Protein AF-A0A837DWK2-F1 (afdb_monomer)

Radius of gyration: 14.88 Å; Cα contacts (8 Å, |Δi|>4): 137; chains: 1; bounding box: 36×32×43 Å

Foldseek 3Di:
DFDPDDDDDQVRLVVQQVVQVVVVVQLVVQCVVVVQDKAWDDQQNCCCVPVVGHDSRDRHTDMDGDPVSVVVSQVVQCPRPDPQWHKDAVVPWVLDPDHDIDIGGNVDFDADGPSVPGPGDGD

Mean predicted aligned error: 3.61 Å

pLDDT: mean 93.5, std 7.18, range [48.97, 98.38]

Secondary structure (DSSP, 8-state):
-PPP-----HHHHHHHHHHHHHHHHHHHHHHHHTT--EEE-HHHHHHHHHTSS--TT-----EEE-HHHHHHHHHHHHHHSPTTEEEE-TTT-TT---SS-EEEETT-----TT-TTS-S---

Structure (mmCIF, N/CA/C/O backbone):
data_AF-A0A837DWK2-F1
#
_entry.id   AF-A0A837DWK2-F1
#
loop_
_atom_site.group_PDB
_atom_site.id
_atom_site.type_symbol
_atom_site.label_atom_id
_atom_site.label_alt_id
_atom_site.label_comp_id
_atom_site.label_asym_id
_atom_site.label_entity_id
_atom_site.label_seq_id
_atom_site.pdbx_PDB_ins_code
_atom_site.Cartn_x
_atom_site.Cartn_y
_atom_site.Cartn_z
_atom_site.occupancy
_atom_site.B_iso_or_equiv
_atom_site.auth_seq_id
_atom_site.auth_comp_id
_atom_site.auth_asym_id
_atom_site.auth_atom_id
_atom_site.pdbx_PDB_model_num
ATOM 1 N N . MET A 1 1 ? 3.387 11.454 -26.298 1.00 48.97 1 MET A N 1
ATOM 2 C CA . MET A 1 1 ? 4.580 10.586 -26.368 1.00 48.97 1 MET A CA 1
ATOM 3 C C . MET A 1 1 ? 4.318 9.424 -25.434 1.00 48.97 1 MET A C 1
ATOM 5 O O . MET A 1 1 ? 3.963 9.700 -24.299 1.00 48.97 1 MET A O 1
ATOM 9 N N . MET A 1 2 ? 4.369 8.177 -25.913 1.00 54.41 2 MET A N 1
ATOM 10 C CA . MET A 1 2 ? 4.315 7.016 -25.015 1.00 54.41 2 MET A CA 1
ATOM 11 C C . MET A 1 2 ? 5.577 7.032 -24.162 1.00 54.41 2 MET A C 1
ATOM 13 O O . MET A 1 2 ? 6.667 7.199 -24.701 1.00 54.41 2 MET A O 1
ATOM 17 N N . SER A 1 3 ? 5.417 6.903 -22.850 1.00 64.56 3 SER A N 1
ATOM 18 C CA . SER A 1 3 ? 6.547 6.714 -21.942 1.00 64.56 3 SER A CA 1
ATOM 19 C C . SER A 1 3 ? 7.305 5.439 -22.326 1.00 64.56 3 SER A C 1
ATOM 21 O O . SER A 1 3 ? 6.681 4.382 -22.453 1.00 64.56 3 SER A O 1
ATOM 23 N N . ASP A 1 4 ? 8.625 5.518 -22.503 1.00 77.88 4 ASP A N 1
ATOM 24 C CA . ASP A 1 4 ? 9.446 4.330 -22.744 1.00 77.88 4 ASP A CA 1
ATOM 25 C C . ASP A 1 4 ? 9.362 3.370 -21.551 1.00 77.88 4 ASP A C 1
ATOM 27 O O . ASP A 1 4 ? 9.270 3.776 -20.389 1.00 77.88 4 ASP A O 1
ATOM 31 N N . LYS A 1 5 ? 9.367 2.064 -21.836 1.00 83.31 5 LYS A N 1
ATOM 32 C CA . LYS A 1 5 ? 9.304 1.031 -20.800 1.00 83.31 5 LYS A CA 1
ATOM 33 C C . LYS A 1 5 ? 10.564 1.099 -19.932 1.00 83.31 5 LYS A C 1
ATOM 35 O O . LYS A 1 5 ? 11.643 0.728 -20.383 1.00 83.31 5 LYS A O 1
ATOM 40 N N . TYR A 1 6 ? 10.402 1.487 -18.671 1.00 86.06 6 TYR A N 1
ATOM 41 C CA . TYR A 1 6 ? 11.450 1.392 -17.658 1.00 86.06 6 TYR A CA 1
ATOM 42 C C . TYR A 1 6 ? 11.424 0.015 -16.986 1.00 86.06 6 TYR A C 1
ATOM 44 O O . TYR A 1 6 ? 10.359 -0.458 -16.580 1.00 86.06 6 TYR A O 1
ATOM 52 N N . VAL A 1 7 ? 12.581 -0.638 -16.877 1.00 89.50 7 VAL A N 1
ATOM 53 C CA . VAL A 1 7 ? 12.733 -1.927 -16.190 1.00 89.50 7 VAL A CA 1
ATOM 54 C C . VAL A 1 7 ? 13.642 -1.715 -14.990 1.00 89.50 7 VAL A C 1
ATOM 56 O O . VAL A 1 7 ? 14.786 -1.306 -15.161 1.00 89.50 7 VAL A O 1
ATOM 59 N N . LEU A 1 8 ? 13.121 -1.995 -13.795 1.00 90.25 8 LEU A N 1
ATOM 60 C CA . LEU A 1 8 ? 13.872 -1.875 -12.549 1.00 90.25 8 LEU A CA 1
ATOM 61 C C . LEU A 1 8 ? 14.986 -2.921 -12.502 1.00 90.25 8 LEU A C 1
ATOM 63 O O . LEU A 1 8 ? 14.754 -4.098 -12.791 1.00 90.25 8 LEU A O 1
ATOM 67 N N . ASN A 1 9 ? 16.180 -2.503 -12.095 1.00 94.62 9 ASN A N 1
ATOM 68 C CA . ASN A 1 9 ? 17.241 -3.432 -11.728 1.00 94.62 9 ASN A CA 1
ATOM 69 C C . ASN A 1 9 ? 17.012 -4.008 -10.312 1.00 94.62 9 ASN A C 1
ATOM 71 O O . ASN A 1 9 ? 16.071 -3.634 -9.606 1.00 94.62 9 ASN A O 1
ATOM 75 N N . GLU A 1 10 ? 17.865 -4.938 -9.880 1.00 94.31 10 GLU A N 1
ATOM 76 C CA . GLU A 1 10 ? 17.720 -5.612 -8.582 1.00 94.31 10 GLU A CA 1
ATOM 77 C C . GLU A 1 10 ? 17.818 -4.650 -7.383 1.00 94.31 10 GLU A C 1
ATOM 79 O O . GLU A 1 10 ? 17.057 -4.767 -6.421 1.00 94.31 10 GLU A O 1
ATOM 84 N N . GLU A 1 11 ? 18.721 -3.668 -7.435 1.00 95.50 11 GLU A N 1
ATOM 85 C CA . GLU A 1 11 ? 18.886 -2.680 -6.366 1.00 95.50 11 GLU A CA 1
ATOM 86 C C . GLU A 1 11 ? 17.662 -1.765 -6.253 1.00 95.50 11 GLU A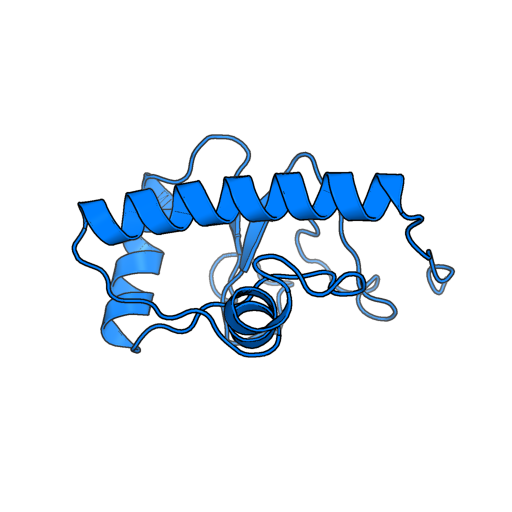 C 1
ATOM 88 O O . GLU A 1 11 ? 17.155 -1.534 -5.151 1.00 95.50 11 GLU A O 1
ATOM 93 N N . GLU A 1 12 ? 17.152 -1.286 -7.386 1.00 94.69 12 GLU A N 1
ATOM 94 C CA . GLU A 1 12 ? 15.942 -0.466 -7.447 1.00 94.69 12 GLU A CA 1
ATOM 95 C C . GLU A 1 12 ? 14.717 -1.242 -6.966 1.00 94.69 12 GLU A C 1
ATOM 97 O O . GLU A 1 12 ? 13.915 -0.720 -6.189 1.00 94.69 12 GLU A O 1
ATOM 102 N N . THR A 1 13 ? 14.610 -2.511 -7.364 1.00 95.12 13 THR A N 1
ATOM 103 C CA . THR A 1 13 ? 13.542 -3.417 -6.930 1.00 95.12 13 THR A CA 1
ATOM 104 C C . THR A 1 13 ? 13.580 -3.611 -5.416 1.00 95.12 13 THR A C 1
ATOM 106 O O . THR A 1 13 ? 12.570 -3.423 -4.739 1.00 95.12 13 THR A O 1
ATOM 109 N N . ARG A 1 14 ? 14.763 -3.869 -4.845 1.00 95.38 14 ARG A N 1
ATOM 110 C CA . ARG A 1 14 ? 14.945 -3.979 -3.391 1.00 95.38 14 ARG A CA 1
ATOM 111 C C . ARG A 1 14 ? 14.594 -2.677 -2.668 1.00 95.38 14 ARG A C 1
ATOM 113 O O . ARG A 1 14 ? 13.972 -2.706 -1.605 1.00 95.38 14 ARG 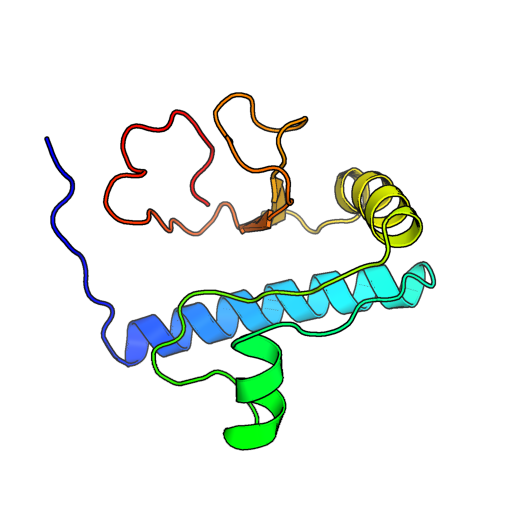A O 1
ATOM 120 N N . LYS A 1 15 ? 14.977 -1.521 -3.221 1.00 95.69 15 LYS A N 1
ATOM 121 C CA . LYS A 1 15 ? 14.625 -0.207 -2.660 1.00 95.69 15 LYS A CA 1
ATOM 122 C C . LYS A 1 15 ? 13.109 0.002 -2.654 1.00 95.69 15 LYS A C 1
ATOM 124 O O . LYS A 1 15 ? 12.566 0.433 -1.638 1.00 95.69 15 LYS A O 1
ATOM 129 N N . MET A 1 16 ? 12.433 -0.345 -3.745 1.00 95.44 16 MET A N 1
ATOM 130 C CA . MET A 1 16 ? 10.976 -0.287 -3.857 1.00 95.44 16 MET A CA 1
ATOM 131 C C . MET A 1 16 ? 10.290 -1.222 -2.851 1.00 95.44 16 MET A C 1
ATOM 133 O O . MET A 1 16 ? 9.420 -0.759 -2.115 1.00 95.44 16 MET A O 1
ATOM 137 N N . HIS A 1 17 ? 10.713 -2.488 -2.744 1.00 97.00 17 HIS A N 1
ATOM 138 C CA . HIS A 1 17 ? 10.173 -3.438 -1.756 1.00 97.00 17 HIS A CA 1
ATOM 139 C C . HIS A 1 17 ? 10.317 -2.917 -0.324 1.00 97.00 17 HIS A C 1
ATOM 141 O O . HIS A 1 17 ? 9.376 -2.998 0.461 1.00 97.00 17 HIS A O 1
ATOM 147 N N . ASN A 1 18 ? 11.454 -2.302 0.015 1.00 97.00 18 ASN A N 1
ATOM 148 C CA . ASN A 1 18 ? 11.656 -1.696 1.333 1.00 97.00 18 ASN A CA 1
ATOM 149 C C . ASN A 1 18 ? 10.695 -0.529 1.603 1.00 97.00 18 ASN A C 1
ATOM 151 O O . ASN A 1 18 ? 10.221 -0.377 2.729 1.00 97.00 18 ASN A O 1
ATOM 155 N N . ILE A 1 19 ? 10.398 0.302 0.600 1.00 96.31 19 ILE A N 1
ATOM 156 C CA . ILE A 1 19 ? 9.426 1.395 0.739 1.00 96.31 19 ILE A CA 1
ATOM 157 C C . ILE A 1 19 ? 8.012 0.828 0.908 1.00 96.31 19 ILE A C 1
ATOM 159 O O . ILE A 1 19 ? 7.304 1.230 1.830 1.00 96.31 19 ILE A O 1
ATOM 163 N N . GLN A 1 20 ? 7.624 -0.144 0.082 1.00 96.56 20 GLN A N 1
ATOM 164 C CA . GLN A 1 20 ? 6.317 -0.800 0.168 1.00 96.56 20 GLN A CA 1
ATOM 165 C C . GLN A 1 20 ? 6.115 -1.494 1.517 1.00 96.56 20 GLN A C 1
ATOM 167 O O . GLN A 1 20 ? 5.064 -1.341 2.135 1.00 96.56 20 GLN A O 1
ATOM 172 N N . LEU A 1 21 ? 7.146 -2.167 2.036 1.00 97.38 21 LEU A N 1
ATOM 173 C CA . LEU A 1 21 ? 7.101 -2.792 3.354 1.00 97.38 21 LEU A CA 1
ATOM 174 C C . LEU A 1 21 ? 6.904 -1.761 4.471 1.00 97.38 21 LEU A C 1
ATOM 176 O O . LEU A 1 21 ? 6.107 -1.993 5.377 1.00 97.38 21 LEU A O 1
ATOM 180 N N . LYS A 1 22 ? 7.582 -0.607 4.406 1.00 97.00 22 LYS A N 1
ATOM 181 C CA . LYS A 1 22 ? 7.358 0.486 5.367 1.00 97.00 22 LYS A CA 1
ATOM 182 C C . LYS A 1 22 ? 5.915 0.983 5.312 1.00 97.00 22 LYS A C 1
ATOM 184 O O . LYS A 1 22 ? 5.285 1.107 6.356 1.00 97.00 22 LYS A O 1
ATOM 189 N N . MET A 1 23 ? 5.369 1.200 4.116 1.00 96.88 23 MET A N 1
ATOM 190 C CA . MET A 1 23 ? 3.967 1.604 3.953 1.00 96.88 23 MET A CA 1
ATOM 191 C C . MET A 1 23 ? 2.995 0.547 4.496 1.00 96.88 23 MET A C 1
ATOM 193 O O . MET A 1 23 ? 2.013 0.892 5.149 1.00 96.88 23 MET A O 1
ATOM 197 N N . MET A 1 24 ? 3.290 -0.738 4.286 1.00 97.69 24 MET A N 1
ATOM 198 C CA . MET A 1 24 ? 2.503 -1.842 4.833 1.00 97.69 24 MET A CA 1
ATOM 199 C C . MET A 1 24 ? 2.532 -1.873 6.364 1.00 97.69 24 MET A C 1
ATOM 201 O O . MET A 1 24 ? 1.505 -2.119 6.991 1.00 97.69 24 MET A O 1
ATOM 205 N N . ILE A 1 25 ? 3.689 -1.605 6.974 1.00 97.50 25 ILE A N 1
ATOM 206 C CA . ILE A 1 25 ? 3.823 -1.508 8.432 1.00 97.50 25 ILE A CA 1
ATOM 207 C C . ILE A 1 25 ? 2.955 -0.366 8.976 1.00 97.50 25 ILE A C 1
ATOM 209 O O . ILE A 1 25 ? 2.302 -0.540 10.003 1.00 97.50 25 ILE A O 1
ATOM 213 N N . GLU A 1 26 ? 2.898 0.780 8.294 1.00 97.38 26 GLU A N 1
ATOM 214 C CA . GLU A 1 26 ? 2.018 1.886 8.695 1.00 97.38 26 GLU A CA 1
ATOM 215 C C . GLU A 1 26 ? 0.531 1.535 8.533 1.00 97.38 26 GLU A C 1
ATOM 217 O O . GLU A 1 26 ? -0.259 1.788 9.445 1.00 97.38 26 GLU A O 1
ATOM 222 N N . LEU A 1 27 ? 0.149 0.862 7.440 1.00 97.75 27 LEU A N 1
ATOM 223 C CA . LEU A 1 27 ? -1.208 0.328 7.281 1.00 97.75 27 LEU A CA 1
ATOM 224 C C . LEU A 1 27 ? -1.562 -0.640 8.418 1.00 97.75 27 LEU A C 1
ATOM 226 O O . LEU A 1 27 ? -2.637 -0.516 9.007 1.00 97.75 27 LEU A O 1
ATOM 230 N N . ASP A 1 28 ? -0.673 -1.582 8.749 1.00 98.00 28 ASP A N 1
ATOM 231 C CA . ASP A 1 28 ? -0.894 -2.577 9.803 1.00 98.00 28 ASP A CA 1
ATOM 232 C C . ASP A 1 28 ? -1.040 -1.921 11.181 1.00 98.00 28 ASP A C 1
ATOM 234 O O . ASP A 1 28 ? -1.963 -2.257 11.923 1.00 98.00 28 ASP A O 1
ATOM 238 N N . LYS A 1 29 ? -0.193 -0.935 11.506 1.00 98.06 29 LYS A N 1
ATOM 239 C CA . LYS A 1 29 ? -0.295 -0.156 12.751 1.00 98.06 29 LYS A CA 1
ATOM 240 C C . LYS A 1 29 ? -1.665 0.504 12.889 1.00 98.06 29 LYS A C 1
ATOM 242 O O . LYS A 1 29 ? -2.305 0.354 13.931 1.00 98.06 29 LYS A O 1
ATOM 247 N N . ILE A 1 30 ? -2.130 1.192 11.843 1.00 97.94 30 ILE A N 1
ATOM 248 C CA . ILE A 1 30 ? -3.447 1.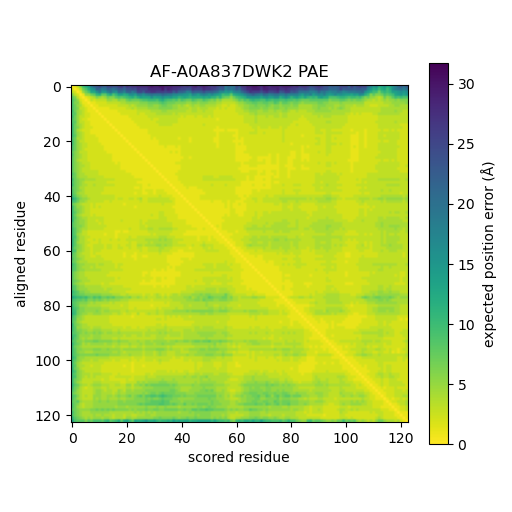845 11.827 1.00 97.94 30 ILE A CA 1
ATOM 249 C C . ILE A 1 30 ? -4.555 0.795 11.970 1.00 97.94 30 ILE A C 1
ATOM 251 O O . ILE A 1 30 ? -5.439 0.934 12.818 1.00 97.94 30 ILE A O 1
ATOM 255 N N . CYS A 1 31 ? -4.493 -0.291 11.198 1.00 98.12 31 CYS A N 1
ATOM 256 C CA . CYS A 1 31 ? -5.515 -1.331 11.236 1.00 98.12 31 CYS A CA 1
ATOM 257 C C . CYS A 1 31 ? -5.615 -1.992 12.617 1.00 98.12 31 CYS A C 1
ATOM 259 O O . CYS A 1 31 ? -6.717 -2.155 13.143 1.00 98.12 31 CYS A O 1
ATOM 261 N N . ARG A 1 32 ? -4.480 -2.310 13.253 1.00 98.19 32 ARG A N 1
ATOM 262 C CA . ARG A 1 32 ? -4.444 -2.873 14.612 1.00 98.19 32 ARG A CA 1
ATOM 263 C C . ARG A 1 32 ? -4.974 -1.898 15.653 1.00 98.19 32 ARG A C 1
ATOM 265 O O . ARG A 1 32 ? -5.776 -2.302 16.490 1.00 98.19 32 ARG A O 1
ATOM 272 N N . LYS A 1 33 ? -4.572 -0.625 15.581 1.00 98.31 33 LYS A N 1
ATOM 273 C CA . LYS A 1 33 ? -5.029 0.430 16.499 1.00 98.31 33 LYS A CA 1
ATOM 274 C C . LYS A 1 33 ? -6.553 0.579 16.488 1.00 98.31 33 LYS A C 1
ATOM 276 O O . LYS A 1 33 ? -7.151 0.770 17.541 1.00 98.31 33 LYS A O 1
ATOM 281 N N . HIS A 1 34 ? -7.180 0.456 15.317 1.00 98.00 34 HIS A N 1
ATOM 282 C CA . HIS A 1 34 ? -8.621 0.685 15.133 1.00 98.00 34 HIS A CA 1
ATOM 283 C C . HIS A 1 34 ? -9.457 -0.595 14.996 1.00 98.00 34 HIS A C 1
ATOM 285 O O . HIS A 1 34 ? -10.655 -0.527 14.697 1.00 98.00 34 HIS A O 1
ATOM 291 N N . ASN A 1 35 ? -8.850 -1.762 15.233 1.00 97.88 35 ASN A N 1
ATOM 292 C CA . ASN A 1 35 ? -9.484 -3.073 15.085 1.00 97.88 35 ASN A CA 1
ATOM 293 C C . ASN A 1 35 ? -10.176 -3.233 13.714 1.00 97.88 35 ASN A C 1
ATOM 295 O O . ASN A 1 35 ? -11.367 -3.544 13.620 1.00 97.88 35 ASN A O 1
ATOM 299 N N . ILE A 1 36 ? -9.424 -2.937 12.655 1.00 98.31 36 ILE A N 1
ATOM 300 C CA . ILE A 1 36 ? -9.814 -3.110 11.256 1.00 98.31 36 ILE A CA 1
ATOM 301 C C . ILE A 1 36 ? -9.148 -4.383 10.759 1.00 98.31 36 ILE A C 1
ATOM 303 O O . ILE A 1 36 ? -7.929 -4.545 10.861 1.00 98.31 36 ILE A O 1
ATOM 307 N N . LYS A 1 37 ? -9.949 -5.299 10.222 1.00 9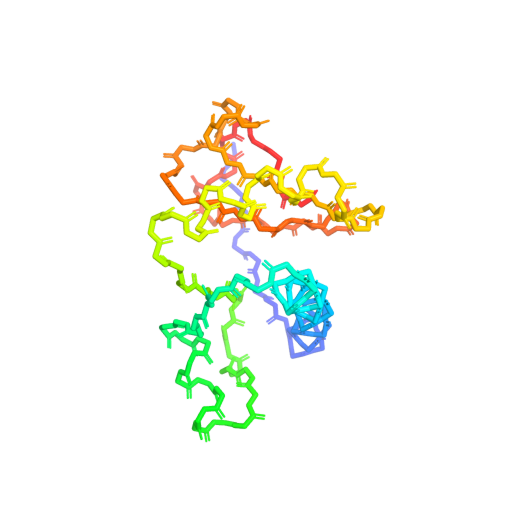8.12 37 LYS A N 1
ATOM 308 C CA . LYS A 1 37 ? -9.433 -6.557 9.689 1.00 98.12 37 LYS A CA 1
ATOM 309 C C . LYS A 1 37 ? -9.051 -6.386 8.227 1.00 98.12 37 LYS A C 1
ATOM 311 O O . LYS A 1 37 ? -9.827 -5.881 7.418 1.00 98.12 37 LYS A O 1
ATOM 316 N N . TYR A 1 38 ? -7.872 -6.881 7.887 1.00 98.38 38 TYR A N 1
ATOM 317 C CA . TYR A 1 38 ? -7.422 -7.022 6.513 1.00 98.38 38 TYR A CA 1
ATOM 318 C C . TYR A 1 38 ? -6.697 -8.359 6.349 1.00 98.38 38 TYR A C 1
ATOM 320 O O . TYR A 1 38 ? -6.265 -8.977 7.325 1.00 98.38 38 TYR A O 1
ATOM 328 N N . ILE A 1 39 ? -6.566 -8.801 5.105 1.00 98.12 39 ILE A N 1
ATOM 329 C CA . ILE A 1 39 ? -5.738 -9.940 4.710 1.00 98.12 39 ILE A CA 1
ATOM 330 C C . ILE A 1 39 ? -4.806 -9.504 3.583 1.00 98.12 39 ILE A C 1
ATOM 332 O O . ILE A 1 39 ? -5.172 -8.640 2.787 1.00 98.12 39 ILE A O 1
ATOM 336 N N . LEU A 1 40 ? -3.614 -10.097 3.497 1.00 98.00 40 LEU A N 1
ATOM 337 C CA . LEU A 1 40 ? -2.802 -9.978 2.284 1.00 98.00 40 LEU A CA 1
ATOM 338 C C . LEU A 1 40 ? -3.540 -10.626 1.113 1.00 98.00 40 LEU A C 1
ATOM 340 O O . LEU A 1 40 ? -4.270 -11.602 1.306 1.00 98.00 40 LEU A O 1
ATOM 344 N N . ASP A 1 41 ? -3.312 -10.110 -0.089 1.00 97.69 41 ASP A N 1
ATOM 345 C CA . ASP A 1 41 ? -3.958 -10.615 -1.290 1.00 97.69 41 ASP A CA 1
ATOM 346 C C . ASP A 1 41 ? -2.981 -10.984 -2.414 1.00 97.69 41 ASP A C 1
ATOM 348 O O . ASP A 1 41 ? -1.842 -10.524 -2.449 1.00 97.69 41 ASP A O 1
ATOM 352 N N . GLY A 1 42 ? -3.430 -11.853 -3.322 1.00 96.31 42 GLY A N 1
ATOM 353 C CA . GLY A 1 42 ? -2.796 -12.124 -4.607 1.00 96.31 42 GLY A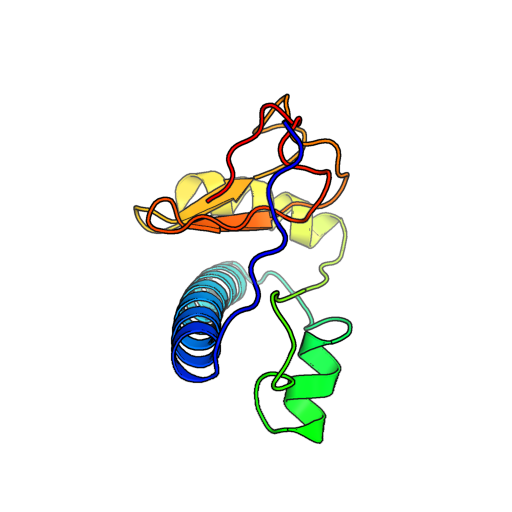 CA 1
ATOM 354 C C . GLY A 1 42 ? -1.310 -12.463 -4.504 1.00 96.31 42 GLY A C 1
ATOM 355 O O . GLY A 1 42 ? -0.911 -13.390 -3.789 1.00 96.31 42 GLY A O 1
ATOM 356 N N . GLY A 1 43 ? -0.498 -11.704 -5.246 1.00 97.12 43 GLY A N 1
ATOM 357 C CA . GLY A 1 43 ? 0.960 -11.834 -5.272 1.00 97.12 43 GLY A CA 1
ATOM 358 C C . GLY A 1 43 ? 1.601 -11.596 -3.907 1.00 97.12 43 GLY A C 1
ATOM 359 O O . GLY A 1 43 ? 2.500 -12.344 -3.522 1.00 97.12 43 GLY A O 1
ATOM 360 N N . SER A 1 44 ? 1.066 -10.661 -3.115 1.00 97.88 44 SER A N 1
ATOM 361 C CA . SER A 1 44 ? 1.568 -10.356 -1.770 1.00 97.88 44 SER A CA 1
ATOM 362 C C . SER A 1 44 ? 1.372 -11.519 -0.799 1.00 97.88 44 SER A C 1
ATOM 364 O O . SER A 1 44 ? 2.308 -11.900 -0.093 1.00 97.88 44 SER A O 1
ATOM 366 N N . LEU A 1 45 ? 0.186 -12.138 -0.794 1.00 97.94 45 LEU A N 1
ATOM 367 C CA . LEU A 1 45 ? -0.072 -13.327 0.025 1.00 97.94 45 LEU A CA 1
ATOM 368 C C . LEU A 1 45 ? 0.815 -14.502 -0.409 1.00 97.94 45 LEU A C 1
ATOM 370 O O . LEU A 1 45 ? 1.438 -15.163 0.427 1.00 97.94 45 LEU A O 1
ATOM 374 N N . LEU A 1 46 ? 0.902 -14.751 -1.718 1.00 98.31 46 LEU A N 1
ATOM 375 C CA . LEU A 1 46 ? 1.729 -15.828 -2.258 1.00 98.31 46 LEU A CA 1
ATOM 376 C C . LEU A 1 46 ? 3.215 -15.616 -1.944 1.00 98.31 46 LEU A C 1
ATOM 378 O O . LEU A 1 46 ? 3.900 -16.565 -1.563 1.00 98.31 46 LEU A O 1
ATOM 382 N N . GLY A 1 47 ? 3.717 -14.390 -2.091 1.00 97.75 47 GLY A N 1
ATOM 383 C CA . GLY A 1 47 ? 5.080 -14.009 -1.741 1.00 97.75 47 GLY A CA 1
ATOM 384 C C . GLY A 1 47 ? 5.383 -14.306 -0.278 1.00 97.75 47 GLY A C 1
ATOM 385 O O . GLY A 1 47 ? 6.351 -15.017 0.014 1.00 97.75 47 GLY A O 1
ATOM 386 N N . ALA A 1 48 ? 4.516 -13.851 0.631 1.00 97.19 48 ALA A N 1
ATOM 387 C CA . ALA A 1 48 ? 4.689 -14.054 2.065 1.00 97.19 48 ALA A CA 1
ATOM 388 C C . ALA A 1 48 ? 4.829 -15.544 2.425 1.00 97.19 48 ALA A C 1
ATOM 390 O O . ALA A 1 48 ? 5.708 -15.926 3.200 1.00 97.19 48 ALA A O 1
ATOM 391 N N . VAL A 1 49 ? 4.012 -16.412 1.820 1.00 97.88 49 VAL A N 1
ATOM 392 C CA . VAL A 1 49 ? 4.054 -17.857 2.086 1.00 97.88 49 VAL A CA 1
ATOM 393 C C . VAL A 1 49 ? 5.258 -18.532 1.418 1.00 97.88 49 VAL A C 1
ATOM 395 O O . VAL A 1 49 ? 5.983 -19.278 2.088 1.00 97.88 49 VAL A O 1
ATOM 398 N N . ARG A 1 50 ? 5.475 -18.278 0.120 1.00 98.12 50 ARG A N 1
ATOM 399 C CA . ARG A 1 50 ? 6.444 -18.989 -0.733 1.00 98.12 50 ARG A CA 1
ATOM 400 C C . ARG A 1 50 ? 7.873 -18.467 -0.597 1.00 98.12 50 ARG A C 1
ATOM 402 O O . ARG A 1 50 ? 8.788 -19.265 -0.446 1.00 98.12 50 ARG A O 1
ATOM 409 N N . HIS A 1 51 ? 8.061 -17.152 -0.660 1.00 97.06 51 HIS A N 1
ATOM 410 C CA . HIS A 1 51 ? 9.378 -16.503 -0.661 1.00 97.06 51 HIS A CA 1
ATOM 411 C C . HIS A 1 51 ? 9.763 -15.915 0.698 1.00 97.06 51 HIS A C 1
ATOM 413 O O . HIS A 1 51 ? 10.870 -15.409 0.843 1.00 97.06 51 HIS A O 1
ATOM 419 N N . LYS A 1 52 ? 8.862 -15.975 1.690 1.00 96.94 52 LYS A N 1
ATOM 420 C CA . LYS A 1 52 ? 9.043 -15.333 3.005 1.00 96.94 52 LYS A CA 1
ATOM 421 C C . LYS A 1 52 ? 9.246 -13.816 2.891 1.00 96.94 52 LYS A C 1
ATOM 423 O O . LYS A 1 52 ? 9.955 -13.214 3.689 1.00 96.94 52 LYS A O 1
ATOM 428 N N . GLY A 1 53 ? 8.612 -13.210 1.890 1.00 95.25 53 GLY A N 1
ATOM 429 C CA . GLY A 1 53 ? 8.768 -11.804 1.536 1.00 95.25 53 GLY A CA 1
ATOM 430 C C . GLY A 1 53 ? 8.079 -11.500 0.211 1.00 95.25 53 GLY A C 1
ATOM 431 O O . GLY A 1 53 ? 7.103 -12.149 -0.150 1.00 95.25 53 GLY A O 1
ATOM 432 N N . PHE A 1 54 ? 8.587 -10.531 -0.537 1.00 97.38 54 PHE A N 1
ATOM 433 C CA . PHE A 1 54 ? 8.064 -10.215 -1.864 1.00 97.38 54 PHE A CA 1
ATOM 434 C C . PHE A 1 54 ? 8.378 -11.320 -2.876 1.00 97.38 54 PHE A C 1
ATOM 436 O O . PHE A 1 54 ? 9.365 -12.048 -2.748 1.00 97.38 54 PHE A O 1
ATOM 443 N N . ILE A 1 55 ? 7.551 -11.436 -3.917 1.00 97.06 55 ILE A N 1
ATOM 444 C CA . ILE A 1 55 ? 7.978 -12.137 -5.129 1.00 97.06 55 ILE A CA 1
ATOM 445 C C . ILE A 1 55 ? 9.040 -11.243 -5.806 1.00 97.06 55 ILE A C 1
ATOM 447 O O . ILE A 1 55 ? 8.802 -10.043 -5.927 1.00 97.06 55 ILE A O 1
ATOM 451 N N . PRO A 1 56 ? 10.201 -11.770 -6.249 1.00 94.94 56 PRO A N 1
ATOM 452 C CA . PRO A 1 56 ? 11.328 -10.923 -6.662 1.00 94.94 56 PRO A CA 1
ATOM 453 C C . PRO A 1 56 ? 11.029 -9.916 -7.777 1.00 94.94 56 PRO A C 1
ATOM 455 O O . PRO A 1 56 ? 11.649 -8.865 -7.823 1.00 94.94 56 PRO A O 1
ATOM 458 N N . TRP A 1 57 ? 10.085 -10.224 -8.665 1.00 92.25 57 TRP A N 1
ATOM 459 C CA . TRP A 1 57 ? 9.680 -9.361 -9.779 1.00 92.25 57 TRP A CA 1
ATOM 460 C C . TRP A 1 57 ? 8.369 -8.600 -9.527 1.00 92.25 57 TRP A C 1
ATOM 462 O O . TRP A 1 57 ? 7.881 -7.933 -10.438 1.00 92.25 57 TRP A O 1
ATOM 472 N N . ASP A 1 58 ? 7.769 -8.732 -8.340 1.00 94.25 58 ASP A N 1
ATOM 473 C CA . ASP A 1 58 ? 6.535 -8.018 -8.002 1.00 94.25 58 ASP A CA 1
ATOM 474 C C . ASP A 1 58 ? 6.812 -6.537 -7.779 1.00 94.25 58 ASP A C 1
ATOM 476 O O . ASP A 1 58 ? 7.841 -6.172 -7.203 1.00 94.25 58 ASP A O 1
ATOM 480 N N . ILE A 1 59 ? 5.882 -5.691 -8.216 1.00 91.50 59 ILE A N 1
ATOM 481 C CA . ILE A 1 59 ? 6.049 -4.230 -8.193 1.00 91.50 59 ILE A CA 1
ATOM 482 C C . ILE A 1 59 ? 5.007 -3.506 -7.346 1.00 91.50 59 ILE A C 1
ATOM 484 O O . ILE A 1 59 ? 5.001 -2.275 -7.299 1.00 91.50 59 ILE A O 1
ATOM 488 N N . ASP A 1 60 ? 4.127 -4.233 -6.670 1.00 93.44 60 ASP A N 1
ATOM 489 C CA . ASP A 1 60 ? 3.095 -3.691 -5.798 1.00 93.44 60 ASP A CA 1
ATOM 490 C C . ASP A 1 60 ? 2.793 -4.605 -4.606 1.00 93.44 60 ASP A C 1
ATOM 492 O O . ASP A 1 60 ? 3.391 -5.664 -4.407 1.00 93.44 60 ASP A O 1
ATOM 496 N N . MET A 1 61 ? 1.901 -4.107 -3.751 1.00 95.81 61 MET A N 1
ATOM 497 C CA . MET A 1 61 ? 1.352 -4.838 -2.627 1.00 95.81 61 MET A CA 1
ATOM 498 C C . MET A 1 61 ? -0.152 -4.673 -2.577 1.00 95.81 61 MET A C 1
ATOM 500 O O . MET A 1 61 ? -0.652 -3.549 -2.650 1.00 95.81 61 MET A O 1
ATOM 504 N N . ASP A 1 62 ? -0.841 -5.781 -2.337 1.00 97.19 62 ASP A N 1
ATOM 505 C CA . ASP A 1 62 ? -2.289 -5.824 -2.254 1.00 97.19 62 ASP A CA 1
ATOM 506 C C . ASP A 1 62 ? -2.752 -6.373 -0.904 1.00 97.19 62 ASP A C 1
ATOM 508 O O . ASP A 1 62 ? -2.254 -7.376 -0.377 1.00 97.19 62 ASP A O 1
ATOM 512 N N . VAL A 1 63 ? -3.773 -5.714 -0.362 1.00 98.00 63 VAL A N 1
ATOM 513 C CA . VAL A 1 63 ? -4.537 -6.175 0.793 1.00 98.00 63 VAL A CA 1
ATOM 514 C C . VAL A 1 63 ? -6.017 -6.159 0.459 1.00 98.00 63 VAL A C 1
ATOM 516 O O . VAL A 1 63 ? -6.493 -5.320 -0.306 1.00 98.00 63 VAL A O 1
ATOM 519 N N . ARG A 1 64 ? -6.770 -7.066 1.076 1.00 97.81 64 ARG A N 1
ATOM 520 C CA . ARG A 1 64 ? -8.230 -7.077 1.024 1.00 97.81 64 ARG A CA 1
ATOM 521 C C . ARG A 1 64 ? -8.824 -6.805 2.394 1.00 97.81 64 ARG A C 1
ATOM 523 O O . ARG A 1 64 ? -8.337 -7.291 3.411 1.00 97.81 64 ARG A O 1
ATOM 530 N N . MET A 1 65 ? -9.913 -6.051 2.389 1.00 98.06 65 MET A N 1
ATOM 531 C CA . MET A 1 65 ? -10.741 -5.750 3.552 1.00 98.06 65 MET A CA 1
ATOM 532 C C . MET A 1 65 ? -12.193 -6.061 3.201 1.00 98.06 65 MET A C 1
ATOM 534 O O . MET A 1 65 ? -12.596 -5.953 2.039 1.00 98.06 65 MET A O 1
ATOM 538 N N . LEU A 1 66 ? -12.997 -6.415 4.203 1.00 97.56 66 LEU A N 1
ATOM 539 C CA . LEU A 1 66 ? -14.447 -6.399 4.031 1.00 97.56 66 LEU A CA 1
ATOM 540 C C . LEU A 1 66 ? -14.914 -4.957 3.804 1.00 97.56 66 LEU A C 1
ATOM 542 O O . LEU A 1 66 ? -14.288 -4.012 4.283 1.00 97.56 66 LEU A O 1
ATOM 546 N N . ARG A 1 67 ? -16.035 -4.781 3.098 1.00 96.50 67 ARG A N 1
ATOM 547 C CA . ARG A 1 67 ? -16.575 -3.452 2.766 1.00 96.50 67 ARG A CA 1
ATOM 548 C C . ARG A 1 67 ? -16.685 -2.521 3.991 1.00 96.50 67 ARG A C 1
ATOM 550 O O . ARG A 1 67 ? -16.178 -1.404 3.878 1.00 96.50 67 ARG A O 1
ATOM 557 N N . PRO A 1 68 ? -17.229 -2.950 5.150 1.00 97.81 68 PRO A N 1
ATOM 558 C CA . PRO A 1 68 ? -17.303 -2.086 6.332 1.00 97.81 68 PRO A CA 1
ATOM 559 C C . PRO A 1 68 ? -15.924 -1.704 6.889 1.00 97.81 68 PRO A C 1
ATOM 561 O O . PRO A 1 68 ? -15.714 -0.568 7.302 1.00 97.81 68 PRO A O 1
ATOM 564 N N . ASP A 1 69 ? -14.964 -2.631 6.872 1.00 98.12 69 ASP A N 1
ATOM 565 C CA . ASP A 1 69 ? -13.597 -2.383 7.341 1.00 98.12 69 ASP A CA 1
ATOM 566 C C . ASP A 1 69 ? -12.851 -1.411 6.422 1.00 98.12 69 ASP A C 1
ATOM 568 O O . ASP A 1 69 ? -12.182 -0.505 6.914 1.00 98.12 69 ASP A O 1
ATOM 572 N N . TYR A 1 70 ? -13.032 -1.520 5.101 1.00 96.94 70 TYR A N 1
ATOM 573 C CA . TYR A 1 70 ? -12.489 -0.535 4.166 1.00 96.94 70 TYR A CA 1
ATOM 574 C C . TYR A 1 70 ? -13.076 0.851 4.432 1.00 96.94 70 TYR A C 1
ATOM 576 O O . TYR A 1 70 ? -12.330 1.822 4.435 1.00 96.94 70 TYR A O 1
ATOM 584 N N . GLU A 1 71 ? -14.400 0.987 4.595 1.00 95.50 71 GLU A N 1
ATOM 585 C CA . GLU A 1 71 ? -15.027 2.305 4.831 1.00 95.50 71 GLU A CA 1
ATOM 586 C C . GLU A 1 71 ? -14.474 2.953 6.097 1.00 95.50 71 GLU A C 1
ATOM 588 O O . GLU A 1 71 ? -14.096 4.122 6.081 1.00 95.50 71 GLU A O 1
ATOM 593 N N . ARG A 1 72 ? -14.316 2.165 7.166 1.00 96.81 72 ARG A N 1
ATOM 594 C CA . ARG A 1 72 ? -13.657 2.623 8.394 1.00 96.81 72 ARG A CA 1
ATOM 595 C C . ARG A 1 72 ? -12.206 3.024 8.137 1.00 96.81 72 ARG A C 1
ATOM 597 O O . ARG A 1 72 ? -11.780 4.079 8.601 1.00 96.81 72 ARG A O 1
ATOM 604 N N . PHE A 1 73 ? -11.455 2.215 7.390 1.00 97.12 73 PHE A N 1
ATOM 605 C CA . PHE A 1 73 ? -10.068 2.524 7.052 1.00 97.12 73 PHE A CA 1
ATOM 606 C C . PHE A 1 73 ? -9.954 3.819 6.250 1.00 97.12 73 PHE A C 1
ATOM 608 O O . PHE A 1 73 ? -9.106 4.636 6.575 1.00 97.12 73 PHE A O 1
ATOM 615 N N . TYR A 1 74 ? -10.818 4.042 5.260 1.00 94.81 74 TYR A N 1
ATOM 616 C CA . TYR A 1 74 ? -10.847 5.265 4.456 1.00 94.81 74 TYR A CA 1
ATOM 617 C C . TYR A 1 74 ? -10.975 6.525 5.326 1.00 94.81 74 TYR A C 1
ATOM 619 O O . TYR A 1 74 ? -10.180 7.456 5.194 1.00 94.81 74 TYR A O 1
ATOM 627 N N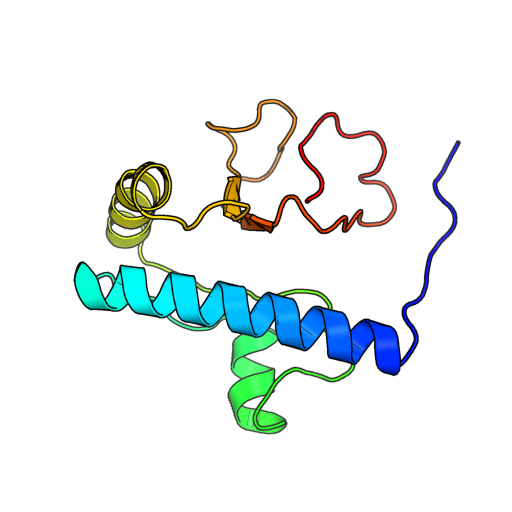 . GLU A 1 75 ? -11.917 6.526 6.271 1.00 94.69 75 GLU A N 1
ATOM 628 C CA . GLU A 1 75 ? -12.140 7.654 7.185 1.00 94.69 75 GLU A CA 1
ATOM 629 C C . GLU A 1 75 ? -10.953 7.921 8.122 1.00 94.69 75 GLU A C 1
ATOM 631 O O . GLU A 1 75 ? -10.668 9.069 8.475 1.00 94.69 75 GLU A O 1
ATOM 636 N N . ILE A 1 76 ? -10.257 6.862 8.543 1.00 95.62 76 ILE A N 1
ATOM 637 C CA . ILE A 1 76 ? -9.106 6.946 9.450 1.00 95.62 76 ILE A CA 1
ATOM 638 C C . ILE A 1 76 ? -7.829 7.321 8.696 1.00 95.62 76 ILE A C 1
ATOM 640 O O . ILE A 1 76 ? -7.060 8.159 9.166 1.00 95.62 76 ILE A O 1
ATOM 644 N N . ALA A 1 77 ? -7.599 6.733 7.524 1.00 91.38 77 ALA A N 1
ATOM 645 C CA . ALA A 1 77 ? -6.409 6.947 6.711 1.00 91.38 77 ALA A CA 1
ATOM 646 C C . ALA A 1 77 ? -6.255 8.423 6.321 1.00 91.38 77 ALA A C 1
ATOM 648 O O . ALA A 1 77 ? -5.157 8.965 6.399 1.00 91.38 77 ALA A O 1
ATOM 649 N N . ASN A 1 78 ? -7.363 9.110 6.027 1.00 82.25 78 ASN A N 1
ATOM 650 C CA . ASN A 1 78 ? -7.370 10.552 5.760 1.00 82.25 78 ASN A CA 1
ATOM 651 C C . ASN A 1 78 ? -6.902 11.420 6.949 1.00 82.25 78 ASN A C 1
ATOM 653 O O . ASN A 1 78 ? -6.667 12.612 6.769 1.00 82.25 78 ASN A O 1
ATOM 657 N N . LYS A 1 79 ? -6.792 10.855 8.159 1.00 92.19 79 LYS A N 1
ATOM 658 C CA . LYS A 1 79 ? -6.445 11.578 9.395 1.00 92.19 79 LYS A CA 1
ATOM 659 C C . LYS A 1 79 ? -5.126 11.127 10.014 1.00 92.19 79 LYS A C 1
ATOM 661 O O . LYS A 1 79 ? -4.456 11.936 10.645 1.00 92.19 79 LYS A O 1
ATOM 666 N N . GLU A 1 80 ? -4.791 9.844 9.899 1.00 95.50 80 GLU A N 1
ATOM 667 C CA . GLU A 1 80 ? -3.700 9.228 10.669 1.00 95.50 80 GLU A CA 1
ATOM 668 C C . GLU A 1 80 ? -2.524 8.728 9.826 1.00 95.50 80 GLU A C 1
ATOM 670 O O . GLU A 1 80 ? -1.538 8.261 10.397 1.00 95.50 80 GLU A O 1
ATOM 675 N N . LEU A 1 81 ? -2.595 8.808 8.493 1.00 95.06 81 LEU A N 1
ATOM 676 C CA . LEU A 1 81 ? -1.428 8.485 7.677 1.00 95.06 81 LEU A CA 1
ATOM 677 C C . LEU A 1 81 ? -0.274 9.456 7.981 1.00 95.06 81 LEU A C 1
ATOM 679 O O . LEU A 1 81 ? -0.504 10.653 8.173 1.00 95.06 81 LEU A O 1
ATOM 683 N N . PRO A 1 82 ? 0.971 8.956 8.043 1.00 94.69 82 PRO A N 1
ATOM 684 C CA . PRO A 1 82 ? 2.124 9.805 8.290 1.00 94.69 82 PRO A CA 1
ATOM 685 C C . PRO A 1 82 ? 2.355 10.759 7.116 1.00 94.69 82 PRO A C 1
ATOM 687 O O . PRO A 1 82 ? 1.952 10.496 5.981 1.00 94.69 82 PRO A O 1
ATOM 690 N N . GLN A 1 83 ? 3.065 11.855 7.387 1.00 92.81 83 GLN A N 1
ATOM 691 C CA . GLN A 1 83 ? 3.451 12.817 6.360 1.00 92.81 83 GLN A CA 1
ATOM 692 C C . GLN A 1 83 ? 4.157 12.117 5.188 1.00 92.81 83 GLN A C 1
ATOM 694 O O . GLN A 1 83 ? 4.996 11.241 5.388 1.00 92.81 83 GLN A O 1
ATOM 699 N N . GLY A 1 84 ? 3.795 12.509 3.966 1.00 92.44 84 GLY A N 1
ATOM 700 C CA . GLY A 1 84 ? 4.309 11.913 2.734 1.00 92.44 84 GLY A CA 1
ATOM 701 C C . GLY A 1 84 ? 3.528 10.688 2.256 1.00 92.44 84 GLY A C 1
ATOM 702 O O . GLY A 1 84 ? 3.642 10.349 1.085 1.00 92.44 84 GLY A O 1
ATOM 703 N N . ILE A 1 85 ? 2.692 10.052 3.089 1.00 95.38 85 ILE A N 1
ATOM 704 C CA . ILE A 1 85 ? 1.816 8.949 2.669 1.00 95.38 85 ILE A CA 1
ATOM 705 C C . ILE A 1 85 ? 0.366 9.433 2.600 1.00 95.38 85 ILE A C 1
ATOM 707 O O . ILE A 1 85 ? -0.131 10.062 3.528 1.00 95.38 85 ILE A O 1
ATOM 711 N N . PHE A 1 86 ? -0.344 9.099 1.523 1.00 94.69 86 PHE A N 1
ATOM 712 C CA . PHE A 1 86 ? -1.762 9.436 1.379 1.00 94.69 86 PHE A CA 1
ATOM 713 C C . PHE A 1 86 ? -2.583 8.290 0.793 1.00 94.69 86 PHE A C 1
ATOM 715 O O . PHE A 1 86 ? -2.058 7.365 0.167 1.00 94.69 86 PHE A O 1
ATOM 722 N N . PHE A 1 87 ? -3.897 8.366 1.004 1.00 95.81 87 PHE A N 1
ATOM 723 C CA . PHE A 1 87 ? -4.859 7.414 0.470 1.00 95.81 87 PHE A CA 1
ATOM 724 C C . PHE A 1 87 ? -5.504 7.948 -0.816 1.00 95.81 87 PHE A C 1
ATOM 726 O O . PHE A 1 87 ? -6.338 8.855 -0.811 1.00 95.81 87 PHE A O 1
ATOM 733 N N . GLN A 1 88 ? -5.118 7.358 -1.941 1.00 95.44 88 GLN A N 1
ATOM 734 C CA . GLN A 1 88 ? -5.665 7.642 -3.261 1.00 95.44 88 GLN A CA 1
ATOM 735 C C . GLN A 1 88 ? -6.889 6.763 -3.531 1.00 95.44 88 GLN A C 1
ATOM 737 O O . GLN A 1 88 ? -6.846 5.547 -3.360 1.00 95.44 88 GLN A O 1
ATOM 742 N N . SER A 1 89 ? -7.980 7.360 -3.990 1.00 94.81 89 SER A N 1
ATOM 743 C CA . SER A 1 89 ? -9.225 6.681 -4.340 1.00 94.81 89 SER A CA 1
ATOM 744 C C . SER A 1 89 ? -10.002 7.504 -5.362 1.00 94.81 89 SER A C 1
ATOM 746 O O . SER A 1 89 ? -9.687 8.671 -5.575 1.00 94.81 89 SER A O 1
ATOM 748 N N . TYR A 1 90 ? -11.073 6.934 -5.916 1.00 92.88 90 TYR A N 1
ATOM 749 C CA . TYR A 1 90 ? -11.997 7.656 -6.797 1.00 92.88 90 TYR A CA 1
ATOM 750 C C . TYR A 1 90 ? -12.547 8.962 -6.182 1.00 92.88 90 TYR A C 1
ATOM 752 O O . TYR A 1 90 ? -12.810 9.921 -6.897 1.00 92.88 90 TYR A O 1
ATOM 760 N N . ASN A 1 91 ? -12.697 9.022 -4.853 1.00 91.25 91 ASN A N 1
ATOM 761 C CA . ASN A 1 91 ? -13.221 10.204 -4.160 1.00 91.25 91 ASN A CA 1
ATOM 762 C C . ASN A 1 91 ? -12.146 11.257 -3.860 1.00 91.25 91 ASN A C 1
ATOM 764 O O . ASN A 1 91 ? -12.480 12.419 -3.648 1.00 91.25 91 ASN A O 1
ATOM 768 N N . THR A 1 92 ? -10.877 10.850 -3.787 1.00 92.31 92 THR A N 1
ATOM 769 C CA . THR A 1 92 ? -9.762 11.729 -3.397 1.00 92.31 92 THR A CA 1
ATOM 770 C C . THR A 1 92 ? -8.931 12.199 -4.587 1.00 92.31 92 THR A C 1
ATOM 772 O O . THR A 1 92 ? -8.221 13.191 -4.467 1.00 92.31 92 THR A O 1
ATOM 775 N N . ASP A 1 93 ? -9.047 11.538 -5.740 1.00 94.19 93 ASP A N 1
ATOM 776 C CA . ASP A 1 93 ? -8.331 11.882 -6.964 1.00 94.19 93 ASP A CA 1
ATOM 777 C C . ASP A 1 93 ? -9.252 11.714 -8.193 1.00 94.19 93 ASP A C 1
ATOM 779 O O . ASP A 1 93 ? -9.502 10.586 -8.627 1.00 94.19 93 ASP A O 1
ATOM 783 N N . PRO A 1 94 ? -9.749 12.814 -8.795 1.00 92.62 94 PRO A N 1
ATOM 784 C CA . PRO A 1 94 ? -10.630 12.757 -9.965 1.00 92.62 94 PRO A CA 1
ATOM 785 C C . PRO A 1 94 ? -10.012 12.090 -11.202 1.00 92.62 94 PRO A C 1
ATOM 787 O O . PRO A 1 94 ? -10.736 11.675 -12.107 1.00 92.62 94 PRO A O 1
ATOM 790 N N . GLY A 1 95 ? -8.681 12.011 -11.283 1.00 93.50 95 GLY A N 1
ATOM 791 C CA . GLY A 1 95 ? -7.978 11.337 -12.368 1.00 93.50 95 GLY A CA 1
ATOM 792 C C . GLY A 1 95 ? -7.807 9.838 -12.157 1.00 93.50 95 GLY A C 1
ATOM 793 O O . GLY A 1 95 ? -7.322 9.166 -13.070 1.00 93.50 95 GLY A O 1
ATOM 794 N N . TYR A 1 96 ? -8.171 9.320 -10.981 1.00 94.56 96 TYR A N 1
ATOM 795 C CA . TYR A 1 96 ? -7.986 7.934 -10.574 1.00 94.56 96 TYR A CA 1
ATOM 796 C C . TYR A 1 96 ? -9.206 7.068 -10.951 1.00 94.56 96 TYR A C 1
ATOM 798 O O . TYR A 1 96 ? -10.251 7.142 -10.302 1.00 94.56 96 TYR A O 1
ATOM 806 N N . PRO A 1 97 ? -9.108 6.193 -11.972 1.00 93.06 97 PRO A N 1
ATOM 807 C CA . PRO A 1 97 ? -10.276 5.515 -12.539 1.00 93.06 97 PRO A CA 1
ATOM 808 C C . PRO A 1 97 ? -10.674 4.214 -11.824 1.00 93.06 97 PRO A C 1
ATOM 810 O O . PRO A 1 97 ? -11.586 3.527 -12.283 1.00 93.06 97 PRO A O 1
ATOM 813 N N . TRP A 1 98 ? -9.974 3.804 -10.762 1.00 93.62 98 TRP A N 1
ATOM 814 C CA . TRP A 1 98 ? -10.213 2.499 -10.137 1.00 93.62 98 TRP A CA 1
ATOM 815 C C . TRP A 1 98 ? -11.160 2.576 -8.938 1.00 93.62 98 TRP A C 1
ATOM 817 O O . TRP A 1 98 ? -11.196 3.556 -8.199 1.00 93.62 98 TRP A O 1
ATOM 827 N N . LEU A 1 99 ? -11.882 1.475 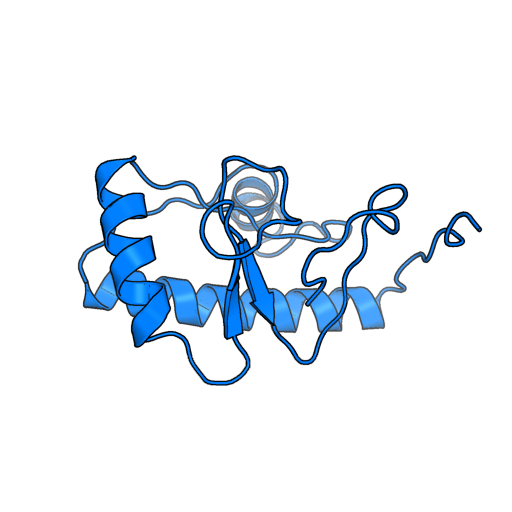-8.711 1.00 91.75 99 LEU A N 1
ATOM 828 C CA . LEU A 1 99 ? -12.850 1.326 -7.616 1.00 91.75 99 LEU A CA 1
ATOM 829 C C . LEU A 1 99 ? -12.223 0.905 -6.277 1.00 91.75 99 LEU A C 1
ATOM 831 O O . LEU A 1 99 ? -12.914 0.844 -5.262 1.00 91.75 99 LEU A O 1
ATOM 835 N N . TYR A 1 100 ? -10.927 0.605 -6.270 1.00 93.69 100 TYR A N 1
ATOM 836 C CA . TYR A 1 100 ? -10.161 0.264 -5.075 1.00 93.69 100 TYR A CA 1
ATOM 837 C C . TYR A 1 100 ? -9.165 1.377 -4.759 1.00 93.69 100 TYR A C 1
ATOM 839 O O . TYR A 1 100 ? -8.630 2.008 -5.670 1.00 93.69 100 TYR A O 1
ATOM 847 N N . GLY A 1 101 ? -8.899 1.616 -3.480 1.00 95.12 101 GLY A N 1
ATOM 848 C CA . GLY A 1 101 ? -7.937 2.623 -3.048 1.00 95.12 101 GLY A CA 1
ATOM 849 C C . GLY A 1 101 ? -6.490 2.137 -3.093 1.00 95.12 101 GLY A C 1
ATOM 850 O O . GLY A 1 101 ? -6.222 0.936 -3.099 1.00 95.12 101 GLY A O 1
ATOM 851 N N . LYS A 1 102 ? -5.551 3.081 -3.104 1.00 95.44 102 LYS A N 1
ATOM 852 C CA . LYS A 1 102 ? -4.110 2.836 -3.006 1.00 95.44 102 LYS A CA 1
ATOM 853 C C . LYS A 1 102 ? -3.515 3.722 -1.928 1.00 95.44 102 LYS A C 1
ATOM 855 O O . LYS A 1 102 ? -3.788 4.917 -1.890 1.00 95.44 102 LYS A O 1
ATOM 860 N N . LEU A 1 103 ? -2.636 3.155 -1.112 1.00 95.56 103 LEU A N 1
ATOM 861 C CA . LEU A 1 103 ? -1.680 3.969 -0.372 1.00 95.56 103 LEU A CA 1
ATOM 862 C C . LEU A 1 103 ? -0.551 4.379 -1.312 1.00 95.56 103 LEU A C 1
ATOM 864 O O . LEU A 1 103 ? -0.003 3.545 -2.036 1.00 95.56 103 LEU A O 1
ATOM 868 N N . ARG A 1 104 ? -0.220 5.666 -1.306 1.00 95.00 104 ARG A N 1
ATOM 869 C CA . ARG A 1 104 ? 0.814 6.284 -2.142 1.00 95.00 104 ARG A CA 1
ATOM 870 C C . ARG A 1 104 ? 1.810 7.039 -1.275 1.00 95.0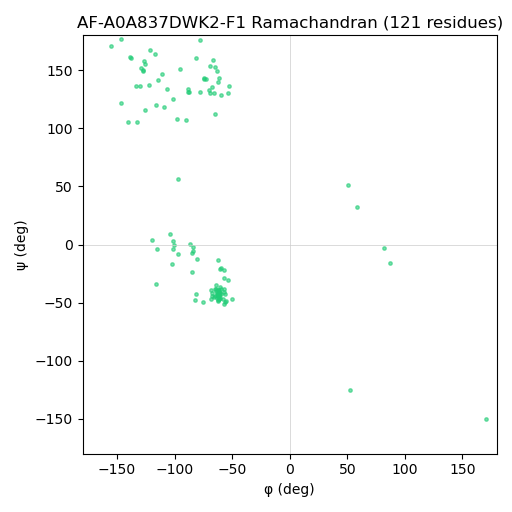0 104 ARG A C 1
ATOM 872 O O . ARG A 1 104 ? 1.473 7.405 -0.154 1.00 95.00 104 ARG A O 1
ATOM 879 N N . ASN A 1 105 ? 3.026 7.210 -1.782 1.00 95.56 105 ASN A N 1
ATOM 880 C CA . ASN A 1 105 ? 4.099 7.929 -1.108 1.00 95.56 105 ASN A CA 1
ATOM 881 C C . ASN A 1 105 ? 4.633 9.033 -2.029 1.00 95.56 105 ASN A C 1
ATOM 883 O O . ASN A 1 105 ? 5.251 8.706 -3.048 1.00 95.56 105 ASN A O 1
ATOM 887 N N . GLN A 1 106 ? 4.455 10.289 -1.606 1.00 94.31 106 GLN A N 1
ATOM 888 C CA . GLN A 1 106 ? 4.747 11.531 -2.339 1.00 94.31 106 GLN A CA 1
ATOM 889 C C . GLN A 1 106 ? 6.217 11.678 -2.738 1.00 94.31 106 GLN A C 1
ATOM 891 O O . GLN A 1 106 ? 6.556 12.438 -3.641 1.00 94.31 106 GLN A O 1
ATOM 896 N N . GLU A 1 107 ? 7.115 10.959 -2.065 1.00 93.81 107 GLU A N 1
ATOM 897 C CA . GLU A 1 107 ? 8.547 10.955 -2.375 1.00 93.81 107 GLU A CA 1
ATOM 898 C C . GLU A 1 107 ? 8.913 9.967 -3.495 1.00 93.81 107 GLU A C 1
ATOM 900 O O . GLU A 1 107 ? 10.079 9.834 -3.873 1.00 93.81 107 GLU A O 1
ATOM 905 N N . THR A 1 108 ? 7.934 9.224 -4.012 1.00 93.31 108 THR A N 1
ATOM 906 C CA . THR A 1 108 ? 8.132 8.193 -5.032 1.00 93.31 108 THR A CA 1
ATOM 907 C C . THR A 1 108 ? 7.316 8.494 -6.278 1.00 93.31 108 THR A C 1
ATOM 909 O O . THR A 1 108 ? 6.453 9.357 -6.276 1.00 93.31 108 THR A O 1
ATOM 912 N N . LYS A 1 109 ? 7.588 7.794 -7.381 1.00 91.31 109 LYS A N 1
ATOM 913 C CA . LYS A 1 109 ? 6.757 7.871 -8.584 1.00 91.31 109 LYS A CA 1
ATOM 914 C C . LYS A 1 109 ? 6.743 6.522 -9.279 1.00 91.31 109 LYS A C 1
ATOM 916 O O . LYS A 1 109 ? 7.794 6.023 -9.674 1.00 91.31 109 LYS A O 1
ATOM 921 N N . ALA A 1 110 ? 5.554 5.951 -9.454 1.00 86.56 110 ALA A N 1
ATOM 922 C CA . ALA A 1 110 ? 5.369 4.679 -10.144 1.00 86.56 110 ALA A CA 1
ATOM 923 C C . ALA A 1 110 ? 4.228 4.788 -11.162 1.00 86.56 110 ALA A C 1
ATOM 925 O O . ALA A 1 110 ? 3.044 4.795 -10.814 1.00 86.56 110 ALA A O 1
ATOM 926 N N . VAL A 1 111 ? 4.595 4.852 -12.443 1.00 89.88 111 VAL A N 1
ATOM 927 C CA . VAL A 1 111 ? 3.659 4.961 -13.568 1.00 89.88 111 VAL A CA 1
ATOM 928 C C . VAL A 1 111 ? 3.653 3.642 -14.329 1.00 89.88 111 VAL A C 1
ATOM 930 O O . VAL A 1 111 ? 4.678 3.228 -14.865 1.00 89.88 111 VAL A O 1
ATOM 933 N N . ARG A 1 112 ? 2.501 2.967 -14.395 1.00 87.31 112 ARG A N 1
ATOM 934 C CA . ARG A 1 112 ? 2.371 1.782 -15.253 1.00 87.31 112 ARG A CA 1
ATOM 935 C C . ARG A 1 112 ? 2.278 2.220 -16.714 1.00 87.31 112 ARG A C 1
ATOM 937 O O . ARG A 1 112 ? 1.643 3.227 -17.028 1.00 87.31 112 ARG A O 1
ATOM 944 N N . LEU A 1 113 ? 2.875 1.438 -17.609 1.00 87.69 113 LEU A N 1
ATOM 945 C CA . LEU A 1 113 ? 2.849 1.709 -19.046 1.00 87.69 113 LEU A CA 1
ATOM 946 C C . LEU A 1 113 ? 1.401 1.882 -19.546 1.00 87.69 113 LEU A C 1
ATOM 948 O O . LEU A 1 113 ? 0.533 1.063 -19.243 1.00 87.69 113 LEU A O 1
ATOM 952 N N . GLY A 1 114 ? 1.138 2.961 -20.288 1.00 87.75 114 GLY A N 1
ATOM 953 C CA . GLY A 1 114 ? -0.191 3.306 -20.809 1.00 87.75 114 GLY A CA 1
ATOM 954 C C . GLY A 1 114 ? -1.116 4.025 -19.819 1.00 87.75 114 GLY A C 1
ATOM 955 O O . GLY A 1 114 ? -2.226 4.415 -20.193 1.00 87.75 114 GLY A O 1
ATOM 956 N N . GLN A 1 115 ? -0.680 4.214 -18.570 1.00 89.31 115 GLN A N 1
ATOM 957 C CA . GLN A 1 115 ? -1.390 5.017 -17.570 1.00 89.31 115 GLN A CA 1
ATOM 958 C C . GLN A 1 115 ? -0.848 6.438 -17.462 1.00 89.31 115 GLN A C 1
ATOM 960 O O . GLN A 1 115 ? -1.493 7.251 -16.827 1.00 89.31 115 GLN A O 1
ATOM 965 N N . ASP A 1 116 ? 0.262 6.750 -18.125 1.00 88.06 116 ASP A N 1
ATOM 966 C CA . ASP A 1 116 ? 0.942 8.050 -18.171 1.00 88.06 116 ASP A CA 1
ATOM 967 C C . ASP A 1 116 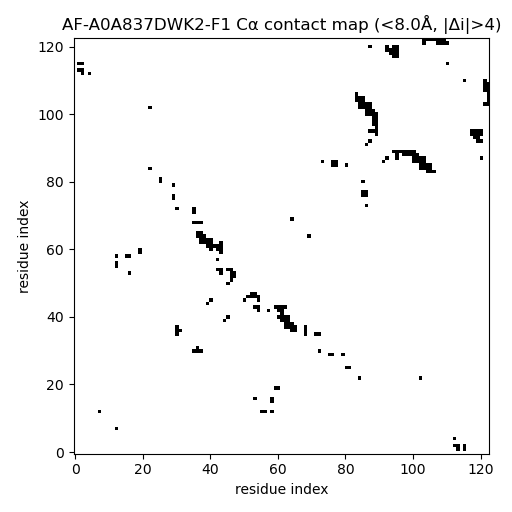? 0.070 9.211 -18.671 1.00 88.06 116 ASP A C 1
ATOM 969 O O . ASP A 1 116 ? 0.329 10.374 -18.370 1.00 88.06 116 ASP A O 1
ATOM 973 N N . ARG A 1 117 ? -0.999 8.897 -19.407 1.00 89.19 117 ARG A N 1
ATOM 974 C CA . ARG A 1 117 ? -2.007 9.866 -19.862 1.00 89.19 117 ARG A CA 1
ATOM 975 C C . ARG A 1 117 ? -3.058 10.231 -18.809 1.00 89.19 117 ARG A C 1
ATOM 977 O O . ARG A 1 117 ? -3.853 11.139 -19.050 1.00 89.19 117 ARG A O 1
ATOM 984 N N . LEU A 1 118 ? -3.133 9.494 -17.700 1.00 91.00 118 LEU A N 1
ATOM 985 C CA . LEU A 1 118 ? -4.100 9.767 -16.640 1.00 91.00 118 LEU A CA 1
ATOM 986 C C . LEU A 1 118 ? -3.661 11.010 -15.856 1.00 91.00 118 LEU A C 1
ATOM 988 O O . LEU A 1 118 ? -2.475 11.246 -15.635 1.00 91.00 118 LEU A O 1
ATOM 992 N N . LYS A 1 119 ? -4.621 11.833 -15.440 1.00 92.25 119 LYS A N 1
ATOM 993 C CA . LYS A 1 119 ? -4.353 13.053 -14.665 1.00 92.25 119 LYS A CA 1
ATOM 994 C C . LYS A 1 119 ? -4.535 12.789 -13.173 1.00 92.25 119 LYS A C 1
ATOM 996 O O . LYS A 1 119 ? -5.370 13.425 -12.548 1.00 92.25 119 LYS A O 1
ATOM 1001 N N . MET A 1 120 ? -3.806 11.802 -12.664 1.00 92.38 120 MET A N 1
ATOM 1002 C CA . MET A 1 120 ? -3.859 11.345 -11.274 1.00 92.38 120 MET A CA 1
ATOM 1003 C C . MET A 1 120 ? -2.515 11.559 -10.580 1.00 92.38 120 MET A C 1
ATOM 1005 O O . MET A 1 120 ? -1.487 11.688 -11.248 1.00 92.38 120 MET A O 1
ATOM 1009 N N . GLU A 1 121 ? -2.509 11.500 -9.256 1.00 91.69 121 GLU A N 1
ATOM 1010 C CA . GLU A 1 121 ? -1.280 11.472 -8.467 1.00 91.69 121 GLU A CA 1
ATOM 1011 C C . GLU A 1 121 ? -0.544 10.129 -8.670 1.00 91.69 121 GLU A C 1
ATOM 1013 O O . GLU A 1 121 ? -1.129 9.042 -8.589 1.00 91.69 121 GLU A O 1
ATOM 1018 N N . TYR A 1 122 ? 0.755 10.167 -8.974 1.00 89.56 122 TYR A N 1
ATOM 1019 C CA . TYR A 1 122 ? 1.533 8.968 -9.355 1.00 89.56 122 TYR A CA 1
ATOM 1020 C C . TYR A 1 122 ? 2.397 8.381 -8.244 1.00 89.56 122 TYR A C 1
ATOM 1022 O O . TYR A 1 122 ? 3.089 7.374 -8.448 1.00 89.56 122 TYR A O 1
ATOM 1030 N N . GLY A 1 123 ? 2.362 9.008 -7.086 1.00 78.19 123 GLY A N 1
ATOM 1031 C CA . GLY A 1 123 ? 3.291 8.776 -6.008 1.00 78.19 123 GLY A CA 1
ATOM 1032 C C . GLY A 1 123 ? 3.244 9.996 -5.143 1.00 78.19 123 GLY A C 1
ATOM 1033 O O . GLY A 1 123 ? 3.507 11.096 -5.670 1.00 78.19 123 GLY A O 1
#

InterPro domains:
  IPR007074 LicD/FKTN/FKRP, nucleotidyltransferase domain [PF04991] (31-111)

Solvent-accessible surface area (backbone atoms only — not comparable to full-atom values): 7454 Å² total; per-residue (Å²): 130,83,77,78,90,82,78,78,51,72,68,55,42,53,53,49,52,53,52,51,48,54,53,49,51,52,51,48,51,51,26,62,76,68,73,40,61,70,42,68,27,73,65,41,36,49,9,44,72,75,64,70,37,71,44,92,84,62,90,77,80,46,70,45,54,54,72,72,37,43,55,53,45,56,67,44,44,80,73,68,50,54,90,58,41,47,72,43,26,51,90,71,29,92,37,38,90,49,98,64,71,43,82,39,39,58,92,44,77,64,76,58,88,90,49,78,83,50,73,43,88,49,46

Nearest PDB structures (foldseek):
  6l7t-assembly1_D  TM=7.972E-01  e=2.416E-02  Homo sapiens
  6l7u-assembly1_A  TM=7.062E-01  e=1.088E-02  Homo sapiens
  6l7s-assembly1_C  TM=6.960E-01  e=1.328E-02  Homo sapiens
  6kal-assembly1_A  TM=6.680E-01  e=7.804E-03  Homo sapiens
  6kan-assembly1_A  TM=7.090E-01  e=2.115E-02  Homo sapiens

Organism: NCBI:txid1402208

Sequence (123 aa):
MMSDKYVLNEEETRKMHNIQLKMMIELDKICRKHNIKYILDGGSLLGAVRHKGFIPWDIDMDVRMLRPDYERFYEIANKELPQGIFFQSYNTDPGYPWLYGKLRNQETKAVRLGQDRLKMEYG